Protein AF-A0A0F3H0J4-F1 (afdb_monomer)

Organism: NCBI:txid29290

Solvent-accessible surface area (backbone atoms only — not comparable to full-atom values): 7489 Å² total; per-residue (Å²): 135,82,81,75,78,72,78,69,92,65,64,87,46,41,29,37,36,41,24,32,36,67,67,55,42,53,48,52,55,51,50,34,50,73,72,71,54,76,75,62,43,77,43,72,28,39,52,79,85,35,35,74,53,38,50,56,49,54,64,65,38,86,46,41,79,63,32,47,35,39,39,37,39,39,54,8,56,84,31,26,68,60,43,50,52,52,52,42,54,48,29,56,75,67,72,44,65,60,43,96,47,78,78,29,66,38,84,65,89,82,76,56,43,32,22,29,40,40,41,28,62,49,99,41,58,42,36,33,63,54,80,71,78,112

Radius of gyration: 14.56 Å; Cα contacts (8 Å, |Δi|>4): 224; chains: 1; bounding box: 40×29×42 Å

InterPro domains:
  IPR024508 Protein of unknown function DUF3226 [PF11536] (16-133)

Sequence (134 aa):
MGNALKESDKIVS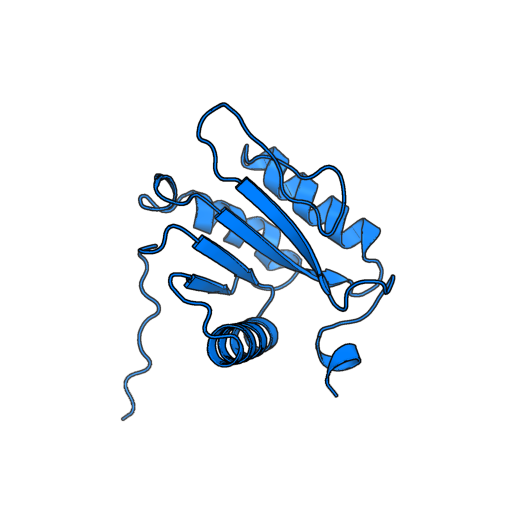KIVLAVEGKDEKNFFEALLKYMGIGGYEIHDVGGKDQFITKLPALKKKTDFKDVRILAIIRDAEESAENTFKSVVNILQNIKLPTPAKVNQFTSPEDGTPVVGVYIMPGNADSGMLEDLCL

Secondary structure (DSSP, 8-state):
-----PPPSS---SEEEEESSHHHHHHHHHHHHHTT--SEEEEE--SHHHHHHHHHHHHHSGGGGG--EEEEEEE-BT-HHHHHHHHHHHHHHTT----SSTT-B---SSSPPEEEEEEETSS-SSB-HHHHH-

Foldseek 3Di:
DDPDPDDPLDDPALAEEEEADDVVVVVCVVVCVVVVHDRYYYDHQHADVSVLPSVLVCCPHPRVLSHAAYEYEHELAQFVVVVLVSNQVSCVVSVADHDPDAPDWDDDPPSGHTYHYHYPPHPDGHDDPVVVPD

Nearest PDB structures (foldseek):
  3r5j-assembly1_A  TM=4.224E-01  e=4.911E-02  Homo sapiens
  3r7b-assembly1_A  TM=4.348E-01  e=9.999E-02  Homo sapiens
  3h13-assembly1_A-2  TM=4.568E-01  e=7.418E-01  Homo sapiens
  4n3g-assembly1_A  TM=4.132E-01  e=1.093E+00  Thermochaetoides thermophila DSM 1495
  7k5k-assembly1_C  TM=4.797E-01  e=6.680E+00  Plasmodium vivax

pLDDT: mean 90.14, std 13.44, range [34.31, 98.44]

Mean predicted aligned error: 5.09 Å

Structure (mmCIF, N/CA/C/O backbone):
data_AF-A0A0F3H0J4-F1
#
_entry.id   AF-A0A0F3H0J4-F1
#
loop_
_atom_site.group_PDB
_atom_site.id
_atom_site.type_symbol
_atom_site.label_atom_id
_atom_site.label_alt_id
_atom_site.label_comp_id
_atom_site.label_asym_id
_atom_site.label_entity_id
_atom_site.label_seq_id
_atom_site.pdbx_PDB_ins_code
_atom_site.Cartn_x
_atom_site.Cartn_y
_atom_site.Cartn_z
_atom_site.occupancy
_atom_site.B_iso_or_equiv
_atom_site.auth_seq_id
_atom_site.auth_comp_id
_atom_site.auth_asym_id
_atom_site.auth_atom_id
_atom_site.pdbx_PDB_model_num
ATOM 1 N N . MET A 1 1 ? -26.277 14.522 -18.824 1.00 34.31 1 MET A N 1
ATOM 2 C CA . MET A 1 1 ? -25.416 14.982 -17.712 1.00 34.31 1 MET A CA 1
ATOM 3 C C . MET A 1 1 ? -25.181 13.794 -16.796 1.00 34.31 1 MET A C 1
ATOM 5 O O . MET A 1 1 ? -26.068 13.445 -16.033 1.00 34.31 1 MET A O 1
ATOM 9 N N . GLY A 1 2 ? -24.062 13.090 -16.973 1.00 35.34 2 GLY A N 1
ATOM 10 C CA . GLY A 1 2 ? -23.699 11.970 -16.106 1.00 35.34 2 GLY A CA 1
ATOM 11 C C . GLY A 1 2 ? -23.071 12.515 -14.831 1.00 35.34 2 GLY A C 1
ATOM 12 O O . GLY A 1 2 ? -22.051 13.195 -14.906 1.00 35.34 2 GLY A O 1
ATOM 13 N N . ASN A 1 3 ? -23.695 12.262 -13.683 1.00 36.25 3 ASN A N 1
ATOM 14 C CA . ASN A 1 3 ? -23.081 12.529 -12.389 1.00 36.25 3 ASN A CA 1
ATOM 15 C C . ASN A 1 3 ? -21.852 11.626 -12.260 1.00 36.25 3 ASN A C 1
ATOM 17 O O . ASN A 1 3 ? -21.988 10.422 -12.054 1.00 36.25 3 ASN A O 1
ATOM 21 N N . ALA A 1 4 ? -20.660 12.209 -12.381 1.00 38.69 4 ALA A N 1
ATOM 22 C CA . ALA A 1 4 ? -19.461 11.589 -11.849 1.00 38.69 4 ALA A CA 1
ATOM 23 C C . ALA A 1 4 ? -19.698 11.395 -10.347 1.00 38.69 4 ALA A C 1
ATOM 25 O O . ALA A 1 4 ? -19.936 12.364 -9.621 1.00 38.69 4 ALA A O 1
ATOM 26 N N . LEU A 1 5 ? -19.716 10.140 -9.898 1.00 37.12 5 LEU A N 1
ATOM 27 C CA . LEU A 1 5 ? -19.725 9.809 -8.481 1.00 37.12 5 LEU A CA 1
ATOM 28 C C . LEU A 1 5 ? -18.509 10.502 -7.864 1.00 37.12 5 LEU A C 1
ATOM 30 O O . LEU A 1 5 ? -17.370 10.168 -8.183 1.00 37.12 5 LEU A O 1
ATOM 34 N N . LYS A 1 6 ? -18.758 11.518 -7.034 1.00 41.47 6 LYS A N 1
ATOM 35 C CA . LYS A 1 6 ? -17.732 12.096 -6.170 1.00 41.47 6 LYS A CA 1
ATOM 36 C C . LYS A 1 6 ? -17.162 10.938 -5.360 1.00 41.47 6 LYS A C 1
ATOM 38 O O . LYS A 1 6 ? -17.924 10.253 -4.677 1.00 41.47 6 LYS A O 1
ATOM 43 N N . GLU A 1 7 ? -15.862 10.703 -5.480 1.00 52.53 7 GLU A N 1
ATOM 44 C CA . GLU A 1 7 ? -15.164 9.736 -4.641 1.00 52.53 7 GLU A CA 1
ATOM 45 C C . GLU A 1 7 ? -15.505 10.057 -3.181 1.00 52.53 7 GLU A C 1
ATOM 47 O O . GLU A 1 7 ? -15.416 11.206 -2.742 1.00 52.53 7 GLU A O 1
ATOM 52 N N . SER A 1 8 ? -16.027 9.065 -2.465 1.00 53.19 8 SER A N 1
ATOM 53 C CA . SER A 1 8 ? -16.383 9.207 -1.058 1.00 53.19 8 SER A CA 1
ATOM 54 C C . SER A 1 8 ? -15.131 9.602 -0.279 1.00 53.19 8 SER A C 1
ATOM 56 O O . SER A 1 8 ? -14.149 8.866 -0.263 1.00 53.19 8 SER A O 1
ATOM 58 N N . ASP A 1 9 ? -15.171 10.734 0.426 1.00 70.31 9 ASP A N 1
ATOM 59 C CA . ASP A 1 9 ? -14.071 11.149 1.306 1.00 70.31 9 ASP A CA 1
ATOM 60 C C . ASP A 1 9 ? -13.842 10.185 2.484 1.00 70.31 9 ASP A C 1
ATOM 62 O O . ASP A 1 9 ? -12.829 10.288 3.181 1.00 70.31 9 ASP A O 1
ATOM 66 N N . LYS A 1 10 ? -14.754 9.230 2.687 1.00 86.06 10 LYS A N 1
ATOM 67 C CA . LYS A 1 10 ? -14.750 8.253 3.768 1.00 86.06 10 LYS A CA 1
ATOM 68 C C . LYS A 1 10 ? -14.164 6.912 3.320 1.00 86.06 10 LYS A C 1
ATOM 70 O O . LYS A 1 10 ? -14.538 6.419 2.259 1.00 86.06 10 LYS A O 1
ATOM 75 N N . ILE A 1 11 ? -13.334 6.311 4.175 1.00 91.69 11 ILE A N 1
ATOM 76 C CA . ILE A 1 11 ? -12.953 4.892 4.090 1.00 91.69 11 ILE A CA 1
ATOM 77 C C . ILE A 1 11 ? -14.027 4.088 4.832 1.00 91.69 11 ILE A C 1
ATOM 79 O O . ILE A 1 11 ? -14.317 4.372 5.995 1.00 91.69 11 ILE A O 1
ATOM 83 N N . VAL A 1 12 ? -14.652 3.118 4.173 1.00 93.31 12 VAL A N 1
ATOM 84 C CA . VAL A 1 12 ? -15.709 2.262 4.744 1.00 93.31 12 VAL A CA 1
ATOM 85 C C . VAL A 1 12 ? -15.306 0.787 4.847 1.00 93.31 12 VAL A C 1
ATOM 87 O O . VAL A 1 12 ? -15.931 0.034 5.595 1.00 93.31 12 VAL A O 1
ATOM 90 N N . SER A 1 13 ? -14.247 0.376 4.154 1.00 95.88 13 SER A N 1
ATOM 91 C CA . SER A 1 13 ? -13.700 -0.975 4.162 1.00 95.88 13 SER A CA 1
ATOM 92 C C . SER A 1 13 ? -12.526 -1.141 5.127 1.00 95.88 13 SER A C 1
ATOM 94 O O . SER A 1 13 ? -11.728 -0.235 5.360 1.00 95.88 13 SER A O 1
ATOM 96 N N . LYS A 1 14 ? -12.378 -2.364 5.649 1.00 96.88 14 LYS A N 1
ATOM 97 C CA . LYS A 1 14 ? -11.207 -2.782 6.435 1.00 96.88 14 LYS A CA 1
ATOM 98 C C . LYS A 1 14 ? -10.004 -3.144 5.558 1.00 96.88 14 LYS A C 1
ATOM 100 O O . LYS A 1 14 ? -8.896 -3.245 6.084 1.00 96.88 14 LYS A O 1
ATOM 105 N N . ILE A 1 15 ? -10.219 -3.380 4.263 1.00 97.69 15 ILE A N 1
ATOM 106 C CA . ILE A 1 15 ? -9.185 -3.736 3.287 1.00 97.69 15 ILE A CA 1
ATOM 107 C C . ILE A 1 15 ? -9.076 -2.589 2.289 1.00 97.69 15 ILE A C 1
ATOM 109 O O . ILE A 1 15 ? -10.047 -2.271 1.601 1.00 97.69 15 ILE A O 1
ATOM 113 N N . VAL A 1 16 ? -7.897 -1.979 2.217 1.00 97.88 16 VAL A N 1
ATOM 114 C CA . VAL A 1 16 ? -7.614 -0.842 1.339 1.00 97.88 16 VAL A CA 1
ATOM 115 C C . VAL A 1 16 ? -6.437 -1.177 0.434 1.00 97.88 16 VAL A C 1
ATOM 117 O O . VAL A 1 16 ? -5.392 -1.627 0.905 1.00 97.88 16 VAL A O 1
ATOM 120 N N . LEU A 1 17 ? -6.609 -0.929 -0.860 1.00 98.06 17 LEU A N 1
ATOM 121 C CA . LEU A 1 17 ? -5.551 -0.914 -1.860 1.00 98.06 17 LEU A CA 1
ATOM 122 C C . LEU A 1 17 ? -5.237 0.550 -2.192 1.00 98.06 17 LEU A C 1
ATOM 124 O O . LEU A 1 17 ? -6.124 1.305 -2.581 1.00 98.06 17 LEU A O 1
ATOM 128 N N . ALA A 1 18 ? -3.984 0.951 -2.023 1.00 97.25 18 ALA A N 1
ATOM 129 C CA . ALA A 1 18 ? -3.445 2.236 -2.448 1.00 97.25 18 ALA A CA 1
ATOM 130 C C . ALA A 1 18 ? -2.639 2.011 -3.731 1.00 97.25 18 ALA A C 1
ATOM 132 O O . ALA A 1 18 ? -1.593 1.362 -3.678 1.00 97.25 18 ALA A O 1
ATOM 133 N N . VAL A 1 19 ? -3.140 2.507 -4.860 1.00 96.50 19 VAL A N 1
ATOM 134 C CA . VAL A 1 19 ? -2.571 2.262 -6.196 1.00 96.50 19 VAL A CA 1
ATOM 135 C C . VAL A 1 19 ? -2.014 3.545 -6.815 1.00 96.50 19 VAL A C 1
ATOM 137 O O . VAL A 1 19 ? -2.404 4.643 -6.415 1.00 96.50 19 VAL A O 1
ATOM 140 N N . GLU A 1 20 ? -1.097 3.405 -7.770 1.00 92.75 20 GLU A N 1
ATOM 141 C CA . GLU A 1 20 ? -0.411 4.516 -8.443 1.00 92.75 20 GLU A CA 1
ATOM 142 C C . GLU A 1 20 ? -1.346 5.396 -9.283 1.00 92.75 20 GLU A C 1
ATOM 144 O O . GLU A 1 20 ? -1.226 6.620 -9.251 1.00 92.75 20 GLU A O 1
ATOM 149 N N . GLY A 1 21 ? -2.318 4.813 -9.974 1.00 92.44 21 GLY A N 1
ATOM 150 C CA . GLY A 1 21 ? -3.201 5.561 -10.850 1.00 92.44 21 GLY A CA 1
ATOM 151 C C . GLY A 1 21 ? -4.474 4.814 -11.226 1.00 92.44 21 GLY A C 1
ATOM 152 O O . GLY A 1 21 ? -4.903 3.836 -10.604 1.00 92.44 21 GLY A O 1
ATOM 153 N N . LYS A 1 22 ? -5.147 5.351 -12.246 1.00 92.19 22 LYS A N 1
ATOM 154 C CA . LYS A 1 22 ? -6.444 4.841 -12.703 1.00 92.19 22 LYS A CA 1
ATOM 155 C C . LYS A 1 22 ? -6.327 3.509 -13.426 1.00 92.19 22 LYS A C 1
ATOM 157 O O . LYS A 1 22 ? -7.272 2.728 -13.347 1.00 92.19 22 LYS A O 1
ATOM 162 N N . ASP A 1 23 ? -5.220 3.259 -14.110 1.00 92.56 23 ASP A N 1
ATOM 163 C CA . ASP A 1 23 ? -5.028 2.026 -14.867 1.00 92.56 23 ASP A CA 1
ATOM 164 C C . ASP A 1 23 ? -4.864 0.837 -13.911 1.00 92.56 23 ASP A C 1
ATOM 166 O O . ASP A 1 23 ? -5.631 -0.126 -14.004 1.00 92.56 23 ASP A O 1
ATOM 170 N N . GLU A 1 24 ? -4.045 0.974 -12.864 1.00 93.44 24 GLU A N 1
ATOM 171 C CA . GLU A 1 24 ? -3.948 -0.009 -11.774 1.00 93.44 24 GLU A CA 1
ATOM 172 C C . GLU A 1 24 ? -5.286 -0.158 -11.052 1.00 93.44 24 GLU A C 1
ATOM 174 O O . GLU A 1 24 ? -5.721 -1.278 -10.780 1.00 93.44 24 GLU A O 1
ATOM 179 N N . LYS A 1 25 ? -5.980 0.953 -10.762 1.00 95.19 25 LYS A N 1
ATOM 180 C CA . LYS A 1 25 ? -7.305 0.894 -10.130 1.00 95.19 25 LYS A CA 1
ATOM 181 C C . LYS A 1 25 ? -8.266 0.035 -10.951 1.00 95.19 25 LYS A C 1
AT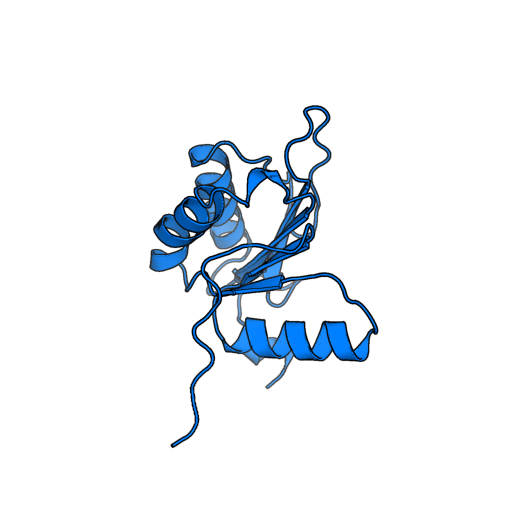OM 183 O O . LYS A 1 25 ? -8.844 -0.907 -10.412 1.00 95.19 25 LYS A O 1
ATOM 188 N N . ASN A 1 26 ? -8.399 0.325 -12.243 1.00 94.81 26 ASN A N 1
ATOM 189 C CA . ASN A 1 26 ? -9.286 -0.406 -13.146 1.00 94.81 26 ASN A CA 1
ATOM 190 C C . ASN A 1 26 ? -8.881 -1.882 -13.258 1.00 94.81 26 ASN A C 1
ATOM 192 O O . ASN A 1 26 ? -9.744 -2.764 -13.224 1.00 94.81 26 ASN A O 1
ATOM 196 N N . PHE A 1 27 ? -7.578 -2.157 -13.358 1.00 94.88 27 PHE A N 1
ATOM 197 C CA . PHE A 1 27 ? -7.049 -3.513 -13.439 1.00 94.88 27 PHE A CA 1
ATOM 198 C C . PHE A 1 27 ? -7.367 -4.326 -12.179 1.00 94.88 27 PHE A C 1
ATOM 200 O O . PHE A 1 27 ? -7.971 -5.396 -12.279 1.00 94.88 27 PHE A O 1
ATOM 207 N N . PHE A 1 28 ? -7.033 -3.819 -10.988 1.00 95.38 28 PHE A N 1
ATOM 208 C CA . PHE A 1 28 ? -7.284 -4.538 -9.737 1.00 95.38 28 PHE A CA 1
ATOM 209 C C . PHE A 1 28 ? -8.776 -4.637 -9.412 1.00 95.38 28 PHE A C 1
ATOM 211 O O . PHE A 1 28 ? -9.211 -5.674 -8.910 1.00 95.38 28 PHE A O 1
ATOM 218 N N . GLU A 1 29 ? -9.589 -3.628 -9.744 1.00 96.00 29 GLU A N 1
ATOM 219 C CA . GLU A 1 29 ? -11.047 -3.736 -9.635 1.00 96.00 29 GLU A CA 1
ATOM 220 C C . GLU A 1 29 ? -11.592 -4.878 -10.505 1.00 96.00 29 GLU A C 1
ATOM 222 O O . GLU A 1 29 ? -12.391 -5.688 -10.024 1.00 96.00 29 GLU A O 1
ATOM 227 N N . ALA A 1 30 ? -11.148 -4.978 -11.762 1.00 96.38 30 ALA A N 1
ATOM 228 C CA . ALA A 1 30 ? -11.572 -6.036 -12.674 1.00 96.38 30 ALA A CA 1
ATOM 229 C C . ALA A 1 30 ? -11.068 -7.420 -12.234 1.00 96.38 30 ALA A C 1
ATOM 231 O O . ALA A 1 30 ? -11.852 -8.374 -12.207 1.00 96.38 30 ALA A O 1
ATOM 232 N N . LEU A 1 31 ? -9.793 -7.526 -11.847 1.00 95.50 31 LEU A N 1
ATOM 233 C CA . LEU A 1 31 ? -9.167 -8.773 -11.411 1.00 95.50 31 LEU A CA 1
ATOM 234 C C . LEU A 1 31 ? -9.829 -9.324 -10.145 1.00 95.50 31 LEU A C 1
ATOM 236 O O . LEU A 1 31 ? -10.248 -10.481 -10.125 1.00 95.50 31 LEU A O 1
ATOM 240 N N . LEU A 1 32 ? -9.976 -8.505 -9.100 1.00 96.69 32 LEU A N 1
ATOM 241 C CA . LEU A 1 32 ? -10.576 -8.942 -7.835 1.00 96.69 32 LEU A CA 1
ATOM 242 C C . LEU A 1 32 ? -12.038 -9.350 -8.024 1.00 96.69 32 LEU A C 1
ATOM 244 O O . LEU A 1 32 ? -12.462 -10.382 -7.498 1.00 96.69 32 LEU A O 1
ATOM 248 N N . LYS A 1 33 ? -12.783 -8.604 -8.849 1.00 96.56 33 LYS A N 1
ATOM 249 C CA . LYS A 1 33 ? -14.149 -8.966 -9.235 1.00 96.56 33 LYS A CA 1
ATOM 250 C C . LYS A 1 33 ? -14.199 -10.308 -9.965 1.00 96.56 33 LYS A C 1
ATOM 252 O O . LYS A 1 33 ? -15.052 -11.131 -9.639 1.00 96.56 33 LYS A O 1
ATOM 257 N N . TYR A 1 34 ? -13.307 -10.540 -10.929 1.00 97.75 34 TYR A N 1
ATOM 258 C CA . TYR A 1 34 ? -13.213 -11.816 -11.646 1.00 97.75 34 TYR A CA 1
ATOM 259 C C . TYR A 1 34 ? -12.889 -12.980 -10.698 1.00 97.75 34 TYR A C 1
ATOM 261 O O . TYR A 1 34 ? -13.482 -14.050 -10.807 1.00 97.75 34 TYR A O 1
ATOM 269 N N . MET A 1 35 ? -12.012 -12.749 -9.719 1.00 97.62 35 MET A N 1
ATOM 270 C CA . MET A 1 35 ? -11.654 -13.728 -8.688 1.00 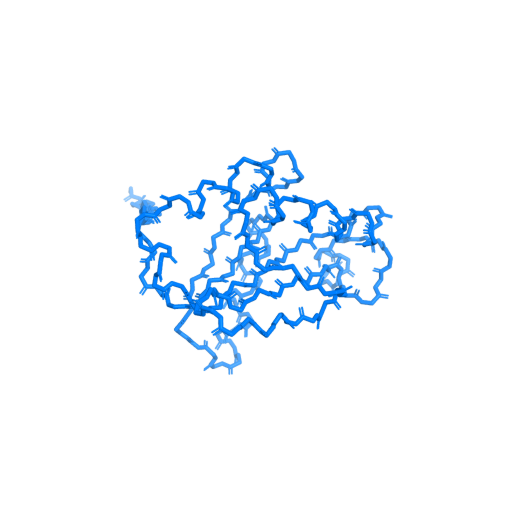97.62 35 MET A CA 1
ATOM 271 C C . MET A 1 35 ? -12.742 -13.934 -7.619 1.00 97.62 35 MET A C 1
ATOM 273 O O . MET A 1 35 ? -12.576 -14.780 -6.742 1.00 97.62 35 MET A O 1
ATOM 277 N N . GLY A 1 36 ? -13.841 -13.172 -7.652 1.00 97.12 36 GLY A N 1
ATOM 278 C CA . GLY A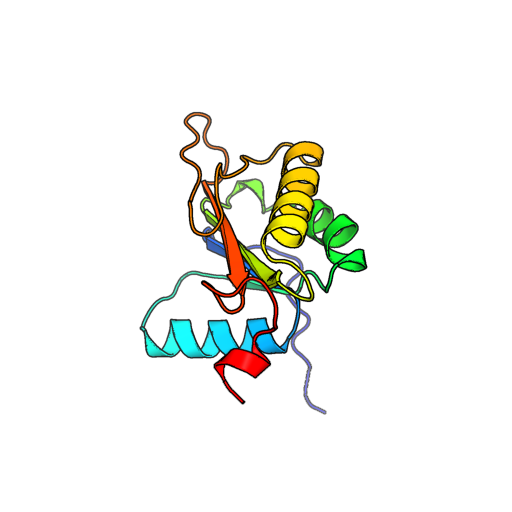 1 36 ? -14.895 -13.231 -6.636 1.00 97.12 36 GLY A CA 1
ATOM 279 C C . GLY A 1 36 ? -14.460 -12.712 -5.261 1.00 97.12 36 GLY A C 1
ATOM 280 O O . GLY A 1 36 ? -15.088 -13.035 -4.253 1.00 97.12 36 GLY A O 1
ATOM 281 N N . ILE A 1 37 ? -13.388 -11.920 -5.202 1.00 96.06 37 ILE A N 1
ATOM 282 C CA . ILE A 1 37 ? -12.910 -11.273 -3.979 1.00 96.06 37 ILE A CA 1
ATOM 283 C C . ILE A 1 37 ? -13.690 -9.967 -3.812 1.00 96.06 37 ILE A C 1
ATOM 285 O O . ILE A 1 37 ? -13.891 -9.231 -4.772 1.00 96.06 37 ILE A O 1
ATOM 289 N N . GLY A 1 38 ? -14.152 -9.678 -2.596 1.00 95.19 38 GLY A N 1
ATOM 290 C CA . GLY A 1 38 ? -14.914 -8.470 -2.274 1.00 95.19 38 GLY A CA 1
ATOM 291 C C . GLY A 1 38 ? -14.514 -7.881 -0.924 1.00 95.19 38 GLY A C 1
ATOM 292 O O . GLY A 1 38 ? -13.603 -8.377 -0.265 1.00 95.19 38 GLY A O 1
ATOM 293 N N . GLY A 1 39 ? -15.205 -6.819 -0.501 1.00 95.44 39 GLY A N 1
ATOM 294 C CA . GLY A 1 39 ? -14.942 -6.175 0.791 1.00 95.44 39 GLY A CA 1
ATOM 295 C C . GLY A 1 39 ? -13.636 -5.381 0.827 1.00 95.44 39 GLY A C 1
ATOM 296 O O . GLY A 1 39 ? -12.978 -5.342 1.862 1.00 95.44 39 GLY A O 1
ATOM 297 N N . TYR A 1 40 ? -13.260 -4.760 -0.292 1.00 96.12 40 TYR A N 1
ATOM 298 C CA . TYR A 1 40 ? -12.092 -3.892 -0.426 1.00 96.12 40 TYR A CA 1
ATOM 299 C C . TYR A 1 40 ? -12.490 -2.509 -0.957 1.00 96.12 40 TYR A C 1
ATOM 301 O O . TYR A 1 40 ? -13.572 -2.329 -1.513 1.00 96.12 40 TYR A O 1
ATOM 309 N N . GLU A 1 41 ? -11.587 -1.549 -0.802 1.00 95.94 41 GLU A N 1
ATOM 310 C CA . GLU A 1 41 ? -11.608 -0.264 -1.500 1.00 95.94 41 GLU A CA 1
ATOM 311 C C . GLU A 1 41 ? -10.281 -0.034 -2.205 1.00 95.94 41 GLU A C 1
ATOM 313 O O . GLU A 1 41 ? -9.236 -0.408 -1.674 1.00 95.94 41 GLU A O 1
ATOM 318 N N . ILE A 1 42 ? -10.322 0.621 -3.364 1.00 96.50 42 ILE A N 1
ATOM 319 C CA . ILE A 1 42 ? -9.123 1.020 -4.099 1.00 96.50 42 ILE A CA 1
ATOM 320 C C . ILE A 1 42 ? -9.071 2.546 -4.180 1.00 96.50 42 ILE A C 1
ATOM 322 O O . ILE A 1 42 ? -10.016 3.183 -4.647 1.00 96.50 42 ILE A O 1
ATOM 326 N N . HIS A 1 43 ? -7.965 3.118 -3.710 1.00 95.12 43 HIS A N 1
ATOM 327 C CA . HIS A 1 43 ? -7.700 4.554 -3.677 1.00 95.12 43 HIS A CA 1
ATOM 328 C C . HIS A 1 43 ? -6.523 4.872 -4.600 1.00 95.12 43 HIS A C 1
ATOM 330 O O . HIS A 1 43 ? -5.448 4.296 -4.445 1.00 95.12 43 HIS A O 1
ATOM 336 N N . ASP A 1 44 ? -6.729 5.804 -5.531 1.00 94.12 44 ASP A N 1
ATOM 337 C CA . ASP A 1 44 ? -5.674 6.370 -6.380 1.00 94.12 44 ASP A CA 1
ATOM 338 C C . ASP A 1 44 ? -4.827 7.353 -5.551 1.00 94.12 44 ASP A C 1
ATOM 340 O O . ASP A 1 44 ? -5.309 8.378 -5.049 1.00 94.12 44 ASP A O 1
ATOM 344 N N . VAL A 1 45 ? -3.549 7.018 -5.390 1.00 92.94 45 VAL A N 1
ATOM 345 C CA 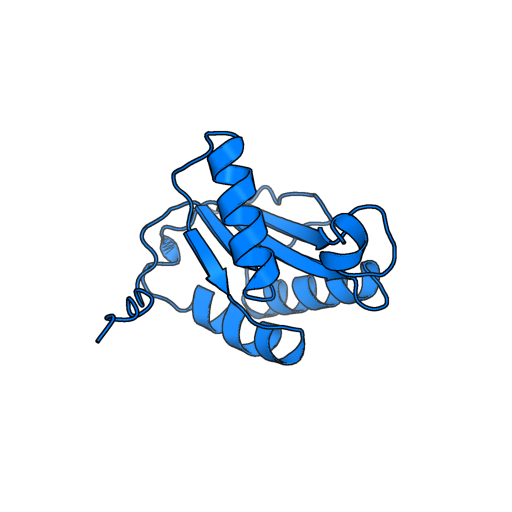. VAL A 1 45 ? -2.571 7.768 -4.595 1.00 92.94 45 VAL A CA 1
ATOM 346 C C . VAL A 1 45 ? -1.588 8.541 -5.492 1.00 92.94 45 VAL A C 1
ATOM 348 O O . VAL A 1 45 ? -0.772 9.314 -4.984 1.00 92.94 45 VAL A O 1
ATOM 351 N N . GLY A 1 46 ? -1.747 8.469 -6.816 1.00 88.06 46 GLY A N 1
ATOM 352 C CA . GLY A 1 46 ? -0.886 9.114 -7.804 1.00 88.06 46 GLY A CA 1
ATOM 353 C C . GLY A 1 46 ? 0.529 8.526 -7.847 1.00 88.06 46 GLY A C 1
ATOM 354 O O . GLY A 1 46 ? 0.956 7.842 -6.922 1.00 88.06 46 GLY A O 1
ATOM 355 N N . GLY A 1 47 ? 1.289 8.857 -8.894 1.00 83.81 47 GLY A N 1
ATOM 356 C CA . GLY A 1 47 ? 2.686 8.421 -9.027 1.00 83.81 47 GLY A CA 1
ATOM 357 C C . GLY A 1 47 ? 3.648 9.009 -7.990 1.00 83.81 47 GLY A C 1
ATOM 358 O O . GLY A 1 47 ? 3.237 9.682 -7.040 1.00 83.81 47 GLY A O 1
ATOM 359 N N . LYS A 1 48 ? 4.954 8.779 -8.181 1.00 80.12 48 LYS A N 1
ATOM 360 C CA . LYS A 1 48 ? 6.051 9.094 -7.232 1.00 80.12 48 LYS A CA 1
ATOM 361 C C . LYS A 1 48 ? 5.850 10.343 -6.366 1.00 80.12 48 LYS A C 1
ATOM 363 O O . LYS A 1 48 ? 5.853 10.265 -5.135 1.00 80.12 48 LYS A O 1
ATOM 368 N N . ASP A 1 49 ? 5.673 11.490 -7.018 1.00 86.75 49 ASP A N 1
ATOM 369 C CA . ASP A 1 49 ? 5.611 12.807 -6.374 1.00 86.75 49 ASP A CA 1
ATOM 370 C C . ASP A 1 49 ? 4.303 13.028 -5.606 1.00 86.75 49 ASP A C 1
ATOM 372 O O . ASP A 1 49 ? 4.222 13.849 -4.692 1.00 86.75 49 ASP A O 1
ATOM 376 N N . GLN A 1 50 ? 3.261 12.281 -5.957 1.00 89.75 50 GLN A N 1
ATOM 377 C CA . GLN A 1 50 ? 1.978 12.314 -5.276 1.00 89.75 50 GLN A CA 1
ATOM 378 C C . GLN A 1 50 ? 1.944 11.318 -4.114 1.00 89.75 50 GLN A C 1
ATOM 380 O O . GLN A 1 50 ? 1.395 11.658 -3.066 1.00 89.75 50 GLN A O 1
ATOM 385 N N . PHE A 1 51 ? 2.616 10.165 -4.222 1.00 89.94 51 PHE A N 1
ATOM 386 C CA . PHE A 1 51 ? 2.672 9.149 -3.163 1.00 89.94 51 PHE A CA 1
ATOM 387 C C . PHE A 1 51 ? 3.145 9.717 -1.821 1.00 89.94 51 PHE A C 1
ATOM 389 O O . PHE A 1 51 ? 2.550 9.446 -0.773 1.00 89.94 51 PHE A O 1
ATOM 396 N N . ILE A 1 52 ? 4.170 10.576 -1.856 1.00 90.50 52 ILE A N 1
ATOM 397 C CA . ILE A 1 52 ? 4.737 11.219 -0.662 1.00 90.50 52 ILE A CA 1
ATOM 398 C C . ILE A 1 52 ? 3.749 12.150 0.058 1.00 90.50 52 ILE A C 1
ATOM 400 O O . ILE A 1 52 ? 3.930 12.429 1.241 1.00 90.50 52 ILE A O 1
ATOM 404 N N . THR A 1 53 ? 2.691 12.617 -0.612 1.00 92.75 53 THR A N 1
ATOM 405 C CA . THR A 1 53 ? 1.684 13.519 -0.023 1.00 92.75 53 THR A CA 1
ATOM 406 C C . THR A 1 53 ? 0.338 12.832 0.204 1.00 92.75 53 THR A C 1
ATOM 408 O O . THR A 1 53 ? -0.250 12.968 1.284 1.00 92.75 53 THR A O 1
ATOM 411 N N . LYS A 1 54 ? -0.135 12.045 -0.766 1.00 94.75 54 LYS A N 1
ATOM 412 C CA . LYS A 1 54 ? -1.443 11.389 -0.748 1.00 94.75 54 LYS A CA 1
ATOM 413 C C . LYS A 1 54 ? -1.492 10.169 0.169 1.00 94.75 54 LYS A C 1
ATOM 415 O O . LYS A 1 54 ? -2.493 10.015 0.866 1.00 94.75 54 LYS A O 1
ATOM 420 N N . LEU A 1 55 ? -0.432 9.357 0.277 1.00 94.38 55 LEU A N 1
ATOM 421 C CA . LEU A 1 55 ? -0.432 8.224 1.217 1.00 9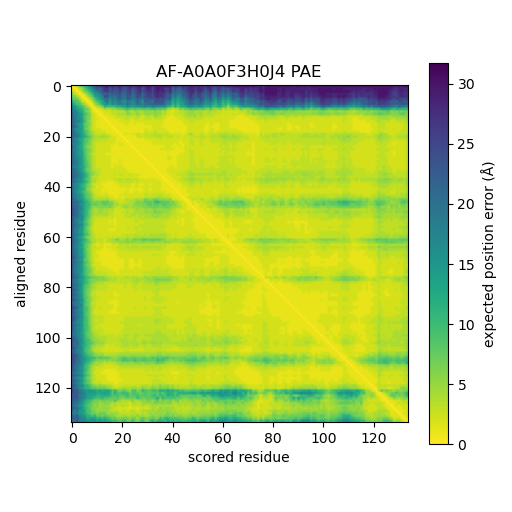4.38 55 LEU A CA 1
ATOM 422 C C . LEU A 1 55 ? -0.515 8.701 2.684 1.00 94.38 55 LEU A C 1
ATOM 424 O O . LEU A 1 55 ? -1.365 8.204 3.432 1.00 94.38 55 LEU A O 1
ATOM 428 N N . PRO A 1 56 ? 0.259 9.720 3.120 1.00 95.25 56 PRO A N 1
ATOM 429 C CA . PRO A 1 56 ? 0.040 10.336 4.427 1.00 95.25 56 PRO A CA 1
ATOM 430 C C . PRO A 1 56 ? -1.357 10.938 4.606 1.00 95.25 56 PRO A C 1
ATOM 432 O O . PRO A 1 56 ? -1.899 10.883 5.711 1.00 95.25 56 PRO A O 1
ATOM 435 N N . ALA A 1 57 ? -1.941 11.530 3.559 1.00 93.81 57 ALA A N 1
ATOM 436 C CA . ALA A 1 57 ? -3.293 12.082 3.618 1.00 93.81 57 ALA A CA 1
ATOM 437 C C . ALA A 1 57 ? -4.353 10.984 3.812 1.00 93.81 57 ALA A C 1
ATOM 439 O O . ALA A 1 57 ? -5.241 11.148 4.649 1.00 93.81 57 ALA A O 1
ATOM 440 N N . LEU A 1 58 ? -4.212 9.842 3.129 1.00 93.81 58 LEU A N 1
ATOM 441 C CA . LEU A 1 58 ? -5.064 8.665 3.309 1.00 93.81 58 LEU A CA 1
ATOM 442 C C . LEU A 1 58 ? -5.038 8.188 4.769 1.00 93.81 58 LEU A C 1
ATOM 444 O O . LEU A 1 58 ? -6.090 8.024 5.384 1.00 93.81 58 LEU A O 1
ATOM 448 N N . LYS A 1 59 ? -3.841 8.082 5.364 1.00 94.62 59 LYS A N 1
ATOM 449 C CA . LYS A 1 59 ? -3.652 7.699 6.776 1.00 94.62 59 LYS A CA 1
ATOM 450 C C . LYS A 1 59 ? -4.247 8.698 7.777 1.00 94.62 59 LYS A C 1
ATOM 452 O O . LYS A 1 59 ? -4.548 8.327 8.910 1.00 94.62 59 LYS A O 1
ATOM 457 N N . LYS A 1 60 ? -4.393 9.971 7.394 1.00 93.81 60 LYS A N 1
ATOM 458 C CA . LYS A 1 60 ? -4.986 11.025 8.235 1.00 93.81 60 LYS A CA 1
ATOM 459 C C . LYS A 1 60 ? -6.516 11.018 8.235 1.00 93.81 60 LYS A C 1
ATOM 461 O O . LYS A 1 60 ? -7.098 11.712 9.067 1.00 93.81 60 LYS A O 1
ATOM 466 N N . LYS A 1 61 ? -7.172 10.268 7.341 1.00 92.75 61 LYS A N 1
ATOM 467 C CA . LYS A 1 61 ? -8.635 10.142 7.348 1.00 92.75 61 LYS A CA 1
ATOM 468 C C . LYS A 1 61 ? -9.092 9.532 8.673 1.00 92.75 61 LYS A C 1
ATOM 470 O O . LYS A 1 61 ? -8.503 8.566 9.153 1.00 92.75 61 LYS A O 1
ATOM 475 N N . THR A 1 62 ? -10.151 10.085 9.261 1.00 87.44 62 THR A N 1
ATOM 476 C CA . THR A 1 62 ? -10.681 9.656 10.570 1.00 87.44 62 THR A CA 1
ATOM 477 C C . THR A 1 62 ? -11.030 8.174 10.616 1.00 87.44 62 THR A C 1
ATOM 479 O O . THR A 1 62 ? -10.866 7.532 11.652 1.00 87.44 62 THR A O 1
ATOM 482 N N . ASP A 1 63 ? -11.478 7.634 9.487 1.00 92.88 63 ASP A N 1
ATOM 483 C CA . ASP A 1 63 ? -11.917 6.247 9.350 1.00 92.88 63 ASP A CA 1
ATOM 484 C C . ASP A 1 63 ? -10.757 5.283 9.039 1.00 92.88 63 ASP A C 1
ATOM 486 O O . ASP A 1 63 ? -10.929 4.069 9.093 1.00 92.88 63 ASP A O 1
ATOM 490 N N . PHE A 1 64 ? -9.536 5.787 8.801 1.00 94.75 64 PHE A N 1
ATOM 491 C CA . PHE A 1 64 ? -8.364 4.936 8.558 1.00 94.75 64 PHE A CA 1
ATOM 492 C C . PHE A 1 64 ? -8.039 4.028 9.756 1.00 94.75 64 PHE A C 1
ATOM 494 O O . PHE A 1 64 ? -7.494 2.942 9.590 1.00 94.75 64 PHE A O 1
ATOM 501 N N . LYS A 1 65 ? -8.411 4.428 10.978 1.00 93.50 65 LYS A N 1
ATOM 502 C CA . LYS A 1 65 ? -8.243 3.617 12.200 1.00 93.50 65 LYS A CA 1
ATOM 503 C C . LYS A 1 65 ? -8.926 2.238 12.136 1.00 93.50 65 LYS A C 1
ATOM 505 O O . LYS A 1 65 ? -8.553 1.328 12.881 1.00 93.50 65 LYS A O 1
ATOM 510 N N . ASP A 1 66 ? -9.930 2.093 11.273 1.00 94.94 66 ASP A N 1
ATOM 511 C CA . ASP A 1 66 ? -10.685 0.852 11.104 1.00 94.94 66 ASP A CA 1
ATOM 512 C C . ASP A 1 66 ? -10.079 -0.055 10.019 1.00 94.94 66 ASP A C 1
ATOM 514 O O . ASP A 1 66 ? -10.447 -1.230 9.921 1.00 94.94 66 ASP A O 1
ATOM 518 N N . VAL A 1 67 ? -9.094 0.447 9.262 1.00 97.00 67 VAL A N 1
ATOM 519 C CA . VAL A 1 67 ? -8.314 -0.339 8.301 1.00 97.00 67 VAL A CA 1
ATOM 520 C C . VAL A 1 67 ? -7.540 -1.427 9.045 1.00 97.00 67 VAL A C 1
ATOM 522 O O . VAL A 1 67 ? -6.955 -1.216 10.111 1.00 97.00 67 VAL A O 1
ATOM 525 N N . ARG A 1 68 ? -7.568 -2.632 8.479 1.00 97.25 68 ARG A N 1
ATOM 526 C CA . ARG A 1 68 ? -6.868 -3.822 8.977 1.00 97.25 68 ARG A CA 1
ATOM 527 C C . ARG A 1 68 ? -5.826 -4.325 7.995 1.00 97.25 68 ARG A C 1
ATOM 529 O O . ARG A 1 68 ? -4.819 -4.865 8.436 1.00 97.25 68 ARG A O 1
ATOM 536 N N . ILE A 1 69 ? -6.054 -4.125 6.699 1.00 97.88 69 ILE A N 1
ATOM 537 C CA . ILE A 1 69 ? -5.113 -4.478 5.638 1.00 97.88 69 ILE A CA 1
ATOM 538 C C . ILE A 1 69 ? -4.939 -3.265 4.730 1.00 97.88 69 ILE A C 1
ATOM 540 O O . ILE A 1 69 ? -5.920 -2.744 4.198 1.00 97.88 69 ILE A O 1
ATOM 544 N N . LEU A 1 70 ? -3.691 -2.844 4.551 1.00 98.19 70 LEU A N 1
ATOM 545 C CA . LEU A 1 70 ? -3.278 -1.858 3.563 1.00 98.19 70 LEU A CA 1
ATOM 546 C C . LEU A 1 70 ? -2.321 -2.529 2.572 1.00 98.19 70 LEU A C 1
ATOM 548 O O . LEU A 1 70 ? -1.194 -2.874 2.923 1.00 98.19 70 LEU A O 1
ATOM 552 N N . ALA A 1 71 ? -2.761 -2.696 1.332 1.00 97.81 71 ALA A N 1
ATOM 553 C CA . ALA A 1 71 ? -1.899 -3.101 0.230 1.00 97.81 71 ALA A CA 1
ATOM 554 C C . ALA A 1 71 ? -1.507 -1.859 -0.576 1.00 97.81 71 ALA A C 1
ATOM 556 O O . ALA A 1 71 ? -2.368 -1.082 -0.976 1.00 97.81 71 ALA A O 1
ATOM 557 N N . ILE A 1 72 ? -0.213 -1.662 -0.797 1.00 97.50 72 ILE A N 1
ATOM 558 C CA . ILE A 1 72 ? 0.324 -0.594 -1.640 1.00 97.50 72 ILE A CA 1
ATOM 559 C C . ILE A 1 72 ? 0.821 -1.229 -2.929 1.00 97.50 72 ILE A C 1
ATOM 561 O O . ILE A 1 72 ? 1.607 -2.175 -2.870 1.00 97.50 72 ILE A O 1
ATOM 565 N N . ILE A 1 73 ? 0.363 -0.721 -4.067 1.00 95.75 73 ILE A N 1
ATOM 566 C CA . ILE A 1 73 ? 0.721 -1.228 -5.390 1.00 95.75 73 ILE A CA 1
ATOM 567 C C . ILE A 1 73 ? 1.252 -0.072 -6.228 1.00 95.75 73 ILE A C 1
ATOM 569 O O . ILE A 1 73 ? 0.632 0.991 -6.275 1.00 95.75 73 ILE A O 1
ATOM 573 N N . ARG A 1 74 ? 2.423 -0.267 -6.831 1.00 93.50 74 ARG A N 1
ATOM 574 C CA . ARG A 1 74 ? 3.175 0.805 -7.484 1.00 93.50 74 ARG A CA 1
ATOM 575 C C . ARG A 1 74 ? 4.059 0.227 -8.587 1.00 93.50 74 ARG A C 1
ATOM 577 O O . ARG A 1 74 ? 4.546 -0.891 -8.418 1.00 93.50 74 ARG A O 1
ATOM 584 N N . ASP A 1 75 ? 4.276 0.951 -9.672 1.00 93.75 75 ASP A N 1
ATOM 585 C CA . ASP A 1 75 ? 5.121 0.485 -10.771 1.00 93.75 75 ASP A CA 1
ATOM 586 C C . ASP A 1 75 ? 6.602 0.539 -10.403 1.00 93.75 75 ASP A C 1
ATOM 588 O O . ASP A 1 75 ? 7.048 1.394 -9.634 1.00 93.75 75 ASP A O 1
ATOM 592 N N . ALA A 1 76 ? 7.388 -0.396 -10.938 1.00 93.12 76 ALA A N 1
ATOM 593 C CA . ALA A 1 76 ? 8.833 -0.393 -10.758 1.00 93.12 76 ALA A CA 1
ATOM 594 C C . ALA A 1 76 ? 9.474 0.843 -11.402 1.00 93.12 76 ALA A C 1
ATOM 596 O O . ALA A 1 76 ? 10.504 1.303 -10.898 1.00 93.12 76 ALA A O 1
ATOM 597 N N . GLU A 1 77 ? 8.861 1.381 -12.463 1.00 89.19 77 GLU A N 1
ATOM 598 C CA . GLU A 1 77 ? 9.432 2.395 -13.351 1.00 89.19 77 GLU A CA 1
ATOM 599 C C . GLU A 1 77 ? 10.813 1.913 -13.835 1.00 89.19 77 GLU A C 1
ATOM 601 O O . GLU A 1 77 ? 10.906 1.018 -14.672 1.00 89.19 77 GLU A O 1
ATOM 606 N N . GLU A 1 78 ? 11.893 2.438 -13.255 1.00 91.12 78 GLU A N 1
ATOM 607 C CA . GLU A 1 78 ? 13.278 2.085 -13.585 1.00 91.12 78 GLU A CA 1
ATOM 608 C C . GLU A 1 78 ? 13.894 1.034 -12.643 1.00 91.12 78 GLU A C 1
ATOM 610 O O . GLU A 1 78 ? 14.889 0.403 -12.996 1.00 91.12 78 GLU A O 1
ATOM 615 N N . SER A 1 79 ? 13.377 0.888 -11.417 1.00 94.25 79 SER A N 1
ATOM 616 C CA . SER A 1 79 ? 13.963 0.006 -10.399 1.00 94.25 79 SER A CA 1
ATOM 617 C C . SER A 1 79 ? 12.968 -0.354 -9.297 1.00 94.25 79 SER A C 1
ATOM 619 O O . SER A 1 79 ? 12.660 0.460 -8.420 1.00 94.25 79 SER A O 1
ATOM 621 N N . ALA A 1 80 ? 12.565 -1.623 -9.253 1.00 94.12 80 ALA A N 1
ATOM 622 C CA . ALA A 1 80 ? 11.656 -2.153 -8.249 1.00 94.12 80 ALA A CA 1
ATOM 623 C C . ALA A 1 80 ? 12.207 -1.986 -6.825 1.00 94.12 80 ALA A C 1
ATOM 625 O O . ALA A 1 80 ? 11.467 -1.657 -5.896 1.00 94.12 80 ALA A O 1
ATOM 626 N N . GLU A 1 81 ? 13.523 -2.140 -6.650 1.00 94.75 81 GLU A N 1
ATOM 627 C CA . GLU A 1 81 ? 14.189 -1.937 -5.363 1.00 94.75 81 GLU A CA 1
ATOM 628 C C . GLU A 1 81 ? 14.113 -0.474 -4.898 1.00 94.75 81 GLU A C 1
ATOM 630 O O . GLU A 1 81 ? 13.752 -0.207 -3.746 1.00 94.75 81 GLU A O 1
ATOM 635 N N . ASN A 1 82 ? 14.431 0.487 -5.771 1.00 94.81 82 ASN A N 1
ATOM 636 C CA . ASN A 1 82 ? 14.380 1.910 -5.419 1.00 94.81 82 ASN A CA 1
ATOM 637 C C . ASN A 1 82 ? 12.945 2.366 -5.147 1.00 94.81 82 ASN A C 1
ATOM 639 O O . ASN A 1 82 ? 12.694 3.109 -4.192 1.00 94.81 82 ASN A O 1
ATOM 643 N N . THR A 1 83 ? 12.001 1.873 -5.942 1.00 94.88 83 THR A N 1
ATOM 644 C CA . THR A 1 83 ? 10.571 2.115 -5.772 1.00 94.88 83 THR A CA 1
ATOM 645 C C . THR A 1 83 ? 10.074 1.558 -4.439 1.00 94.88 83 THR A C 1
ATOM 647 O O . THR A 1 83 ? 9.449 2.288 -3.665 1.00 94.88 83 THR A O 1
ATOM 650 N N . PHE A 1 84 ? 10.432 0.319 -4.095 1.00 95.94 84 PHE A N 1
ATOM 651 C CA . PHE A 1 84 ? 10.109 -0.273 -2.798 1.00 95.94 84 PHE A CA 1
ATOM 652 C C . PHE A 1 84 ? 10.696 0.527 -1.631 1.00 95.94 84 PHE A C 1
ATOM 654 O O . PHE A 1 84 ? 9.969 0.880 -0.700 1.00 95.94 84 PHE A O 1
ATOM 661 N N . LYS A 1 85 ? 11.987 0.883 -1.694 1.00 96.25 85 LYS A N 1
ATOM 662 C CA . LYS A 1 85 ? 12.641 1.725 -0.674 1.00 96.25 85 LYS A CA 1
ATOM 663 C C . LYS A 1 85 ? 11.923 3.063 -0.506 1.00 96.25 85 LYS A C 1
ATOM 665 O O . LYS A 1 85 ? 11.736 3.519 0.620 1.00 96.25 85 LYS A O 1
ATOM 670 N N . SER A 1 86 ? 11.487 3.678 -1.606 1.00 95.81 86 SER A N 1
ATOM 671 C CA . SER A 1 86 ? 10.724 4.926 -1.571 1.00 95.81 86 SER A CA 1
ATOM 672 C C . SER A 1 86 ? 9.404 4.765 -0.809 1.00 95.81 86 SER A C 1
ATOM 674 O O . SER A 1 86 ? 9.121 5.580 0.070 1.00 95.81 86 SER A O 1
ATOM 676 N N . VAL A 1 87 ? 8.644 3.695 -1.066 1.00 96.31 87 VAL A N 1
ATOM 677 C CA . VAL A 1 87 ? 7.397 3.399 -0.339 1.00 96.31 87 VAL A CA 1
ATOM 678 C C . VAL A 1 87 ? 7.666 3.123 1.144 1.00 96.31 87 VAL A C 1
ATOM 680 O O . VAL A 1 87 ? 6.988 3.684 2.009 1.00 96.31 87 VAL A O 1
ATOM 683 N N . VAL A 1 88 ? 8.685 2.317 1.458 1.00 97.50 88 VAL A N 1
ATOM 684 C CA . VAL A 1 88 ? 9.094 2.014 2.841 1.00 97.50 88 VAL A CA 1
ATOM 685 C C . VAL A 1 88 ? 9.445 3.290 3.610 1.00 97.50 88 VAL A C 1
ATOM 687 O O . VAL A 1 88 ? 8.971 3.468 4.731 1.00 97.50 88 VAL A O 1
ATOM 690 N N . ASN A 1 89 ? 10.188 4.219 3.004 1.00 97.44 89 ASN A N 1
ATOM 691 C CA . ASN A 1 89 ? 10.525 5.497 3.635 1.00 97.44 89 ASN A CA 1
ATOM 692 C C . ASN A 1 89 ? 9.270 6.325 3.965 1.00 97.44 89 ASN A C 1
ATOM 694 O O . ASN A 1 89 ? 9.184 6.926 5.037 1.00 97.44 89 ASN A O 1
ATOM 698 N N . ILE A 1 90 ? 8.267 6.340 3.077 1.00 96.88 90 ILE A N 1
ATOM 699 C CA . ILE A 1 90 ? 6.996 7.030 3.345 1.00 96.88 90 ILE A CA 1
ATOM 700 C C . ILE A 1 90 ? 6.280 6.370 4.530 1.00 96.88 90 ILE A C 1
ATOM 702 O O . ILE A 1 90 ? 5.860 7.080 5.446 1.00 96.88 90 ILE A O 1
ATOM 706 N N . LEU A 1 91 ? 6.180 5.035 4.547 1.00 97.50 91 LEU A N 1
ATOM 707 C CA . LEU A 1 91 ? 5.546 4.272 5.630 1.00 97.50 91 LEU A CA 1
ATOM 708 C C . LEU A 1 91 ? 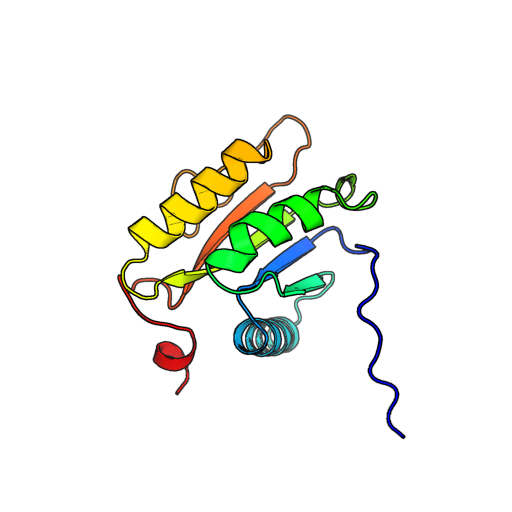6.198 4.545 6.993 1.00 97.50 91 LEU A C 1
ATOM 710 O O . LEU A 1 91 ? 5.489 4.820 7.966 1.00 97.50 91 LEU A O 1
ATOM 714 N N . GLN A 1 92 ? 7.533 4.549 7.049 1.00 97.31 92 GLN A N 1
ATOM 715 C CA . GLN A 1 92 ? 8.295 4.889 8.255 1.00 97.31 92 GLN A CA 1
ATOM 716 C C . GLN A 1 92 ? 7.958 6.301 8.748 1.00 97.31 92 GLN A C 1
ATOM 718 O O . GLN A 1 92 ? 7.634 6.488 9.924 1.00 97.31 92 GLN A O 1
ATOM 723 N N . ASN A 1 93 ? 7.942 7.285 7.844 1.00 96.62 93 ASN A N 1
ATOM 724 C CA . ASN A 1 93 ? 7.634 8.678 8.177 1.00 96.62 93 ASN A CA 1
ATOM 725 C C . ASN A 1 93 ? 6.220 8.858 8.747 1.00 96.62 93 ASN A C 1
ATOM 727 O O . ASN A 1 93 ? 6.001 9.696 9.625 1.00 96.62 93 ASN A O 1
ATOM 731 N N . ILE A 1 94 ? 5.252 8.062 8.284 1.00 95.69 94 ILE A N 1
ATOM 732 C CA . ILE A 1 94 ? 3.870 8.110 8.784 1.00 95.69 94 ILE A CA 1
ATOM 733 C C . ILE A 1 94 ? 3.583 7.122 9.917 1.00 95.69 94 ILE A C 1
ATOM 735 O O . ILE A 1 94 ? 2.440 7.077 10.392 1.00 95.69 94 ILE A O 1
ATOM 739 N N . LYS A 1 95 ? 4.60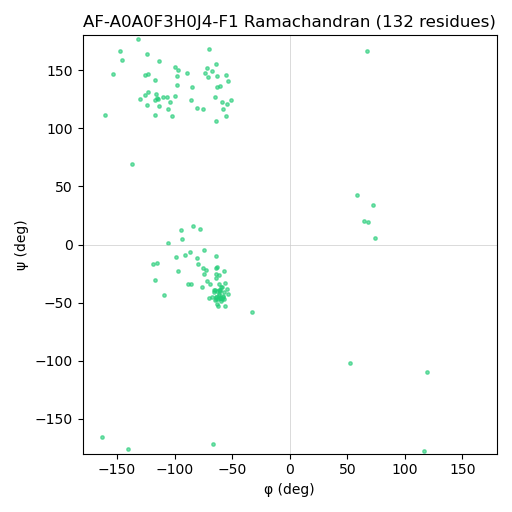9 6.409 10.401 1.00 95.88 95 LYS A N 1
ATOM 740 C CA . LYS A 1 95 ? 4.544 5.421 11.488 1.00 95.88 95 LYS A CA 1
ATOM 741 C C . LYS A 1 95 ? 3.567 4.277 11.200 1.00 95.88 95 LYS A C 1
ATOM 743 O O . LYS A 1 95 ? 2.777 3.909 12.067 1.00 95.88 95 LYS A O 1
ATOM 748 N N . LEU A 1 96 ? 3.582 3.765 9.971 1.00 96.81 96 LEU A N 1
ATOM 749 C CA . LEU A 1 96 ? 2.925 2.504 9.628 1.00 96.81 96 LEU A CA 1
ATOM 750 C C . LEU A 1 96 ? 3.952 1.364 9.580 1.00 96.81 96 LEU A C 1
ATOM 752 O O . LEU A 1 96 ? 5.125 1.623 9.295 1.00 96.81 96 LEU A O 1
ATOM 756 N N . PRO A 1 97 ? 3.531 0.111 9.835 1.00 97.69 97 PRO A N 1
ATOM 757 C CA . PRO A 1 97 ? 4.397 -1.050 9.673 1.00 97.69 97 PRO A CA 1
ATOM 758 C C . PRO A 1 97 ? 5.015 -1.109 8.273 1.00 97.69 97 PRO A C 1
ATOM 760 O O . PRO A 1 97 ? 4.347 -0.834 7.277 1.00 97.69 97 PRO A O 1
ATOM 763 N N . THR A 1 98 ? 6.284 -1.504 8.193 1.00 97.75 98 THR A N 1
ATOM 764 C CA . THR A 1 98 ? 7.012 -1.623 6.925 1.00 97.75 98 THR A CA 1
ATOM 765 C C . THR A 1 98 ? 7.369 -3.078 6.647 1.00 97.75 98 THR A C 1
ATOM 767 O O . THR A 1 98 ? 8.000 -3.704 7.505 1.00 97.75 98 THR A O 1
ATOM 770 N N . PRO A 1 99 ? 7.004 -3.642 5.486 1.00 96.94 99 PRO A N 1
ATOM 771 C CA . PRO A 1 99 ? 7.412 -4.996 5.135 1.00 96.94 99 PRO A CA 1
ATOM 772 C C . PRO A 1 99 ? 8.925 -5.066 4.907 1.00 96.94 99 PRO A C 1
ATOM 774 O O . PRO A 1 99 ? 9.545 -4.098 4.471 1.00 96.94 99 PRO A O 1
ATOM 777 N N . ALA A 1 100 ? 9.528 -6.220 5.201 1.00 95.38 100 ALA A N 1
ATOM 778 C CA . ALA A 1 100 ? 10.970 -6.417 5.035 1.00 95.38 100 ALA A CA 1
ATOM 779 C C . ALA A 1 100 ? 11.383 -6.572 3.562 1.00 95.38 100 ALA A C 1
ATOM 781 O O . ALA A 1 100 ? 12.535 -6.320 3.213 1.00 95.38 100 ALA A O 1
ATOM 782 N N . LYS A 1 101 ? 10.453 -7.022 2.710 1.00 94.06 101 LYS A N 1
ATOM 783 C CA . LYS A 1 101 ? 10.664 -7.293 1.285 1.00 94.06 101 LYS A CA 1
ATOM 784 C C . LYS A 1 101 ? 9.410 -6.957 0.480 1.00 94.06 101 LYS A C 1
ATOM 786 O O . LYS A 1 101 ? 8.303 -6.942 1.020 1.00 94.06 101 LYS A O 1
ATOM 791 N N . VAL A 1 102 ? 9.604 -6.736 -0.818 1.00 92.81 102 VAL A N 1
ATOM 792 C CA . VAL A 1 102 ? 8.521 -6.686 -1.810 1.00 92.81 102 VAL A CA 1
ATOM 793 C C . VAL A 1 102 ? 7.713 -7.989 -1.738 1.00 92.81 102 VAL A C 1
ATOM 795 O O . VAL A 1 102 ? 8.271 -9.053 -1.463 1.00 92.81 102 VAL A O 1
ATOM 798 N N . ASN A 1 103 ? 6.402 -7.907 -1.965 1.00 90.12 103 ASN A N 1
ATOM 799 C CA . ASN A 1 103 ? 5.463 -9.038 -1.965 1.00 90.12 103 ASN A CA 1
ATOM 800 C C . ASN A 1 103 ? 5.312 -9.741 -0.607 1.00 90.12 103 ASN A C 1
ATOM 802 O O . ASN A 1 103 ? 4.852 -10.880 -0.535 1.00 90.12 103 ASN A O 1
ATOM 806 N N . GLN A 1 104 ? 5.674 -9.060 0.480 1.00 94.06 104 GLN A N 1
ATOM 807 C CA . GLN A 1 104 ? 5.496 -9.548 1.840 1.00 94.06 104 GLN A CA 1
ATOM 808 C C . GLN A 1 104 ? 4.543 -8.635 2.614 1.00 94.06 104 GLN A C 1
ATOM 810 O O . GLN A 1 104 ? 4.602 -7.412 2.496 1.00 94.06 104 GLN A O 1
ATOM 815 N N . PHE A 1 105 ? 3.694 -9.238 3.445 1.00 96.81 105 PHE A N 1
ATOM 816 C CA . PHE A 1 105 ? 2.914 -8.524 4.450 1.00 96.81 105 PHE A CA 1
ATOM 817 C C . PHE A 1 105 ? 3.670 -8.423 5.777 1.00 96.81 105 PHE A C 1
ATOM 819 O O . PHE A 1 105 ? 4.411 -9.330 6.164 1.00 96.81 105 PHE A O 1
ATOM 826 N N . THR A 1 106 ? 3.452 -7.331 6.503 1.00 98.12 106 THR A N 1
ATOM 827 C CA . THR A 1 106 ? 3.865 -7.218 7.904 1.00 98.12 106 THR A CA 1
ATOM 828 C C . THR A 1 106 ? 3.023 -8.117 8.813 1.00 98.12 106 THR A C 1
ATOM 830 O O . THR A 1 106 ? 1.994 -8.665 8.419 1.00 98.12 106 THR A O 1
ATOM 833 N N . SER A 1 107 ? 3.458 -8.284 10.060 1.00 95.19 107 SER A N 1
ATOM 834 C CA . SER A 1 107 ? 2.701 -9.007 11.093 1.00 95.19 107 SER A CA 1
ATOM 835 C C . SER A 1 107 ? 2.767 -8.241 12.418 1.00 95.19 107 SER A C 1
ATOM 837 O O . SER A 1 107 ? 3.480 -8.658 13.326 1.00 95.19 1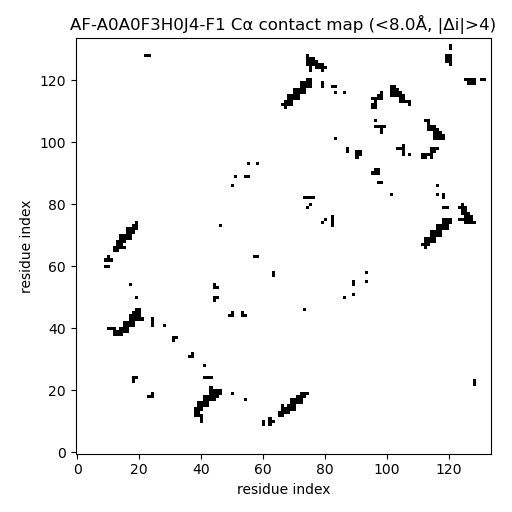07 SER A O 1
ATOM 839 N N . PRO A 1 108 ? 2.122 -7.062 12.506 1.00 92.69 108 PRO A N 1
ATOM 840 C CA . PRO A 1 108 ? 2.138 -6.254 13.719 1.00 92.69 108 PRO A CA 1
ATOM 841 C C . PRO A 1 108 ? 1.298 -6.893 14.834 1.00 92.69 108 PRO A C 1
ATOM 843 O O . PRO A 1 108 ? 0.235 -7.456 14.579 1.00 92.69 108 PRO A O 1
ATOM 846 N N . GLU A 1 109 ? 1.751 -6.752 16.081 1.00 89.94 109 GLU A N 1
ATOM 847 C CA . GLU A 1 109 ? 1.051 -7.250 17.279 1.00 89.94 109 GLU A CA 1
ATOM 848 C C . GLU A 1 109 ? 0.239 -6.155 18.002 1.00 89.94 109 GLU A C 1
ATOM 850 O O . GLU A 1 109 ? -0.578 -6.445 18.872 1.00 89.94 109 GLU A O 1
ATOM 855 N N . ASP A 1 110 ? 0.427 -4.885 17.633 1.00 89.81 110 ASP A N 1
ATOM 856 C CA . ASP A 1 110 ? -0.105 -3.698 18.322 1.00 89.81 110 ASP A CA 1
ATOM 857 C C . ASP A 1 110 ? -1.444 -3.185 17.754 1.00 89.81 110 ASP A C 1
ATOM 859 O O . ASP A 1 110 ? -1.884 -2.075 18.060 1.00 89.81 110 ASP A O 1
ATOM 863 N N . GLY A 1 111 ? -2.103 -3.981 16.908 1.00 86.94 111 GLY A N 1
ATOM 864 C CA . GLY A 1 111 ? -3.376 -3.623 16.277 1.00 86.94 111 GLY A CA 1
ATOM 865 C C . GLY A 1 111 ? -3.265 -2.586 15.153 1.00 86.94 111 GLY A C 1
ATOM 866 O O . GLY A 1 111 ? -4.299 -2.170 14.621 1.00 86.94 111 GLY A O 1
ATOM 867 N N . THR A 1 112 ? -2.049 -2.180 14.762 1.00 94.00 112 THR A N 1
ATOM 868 C CA . THR A 1 112 ? -1.828 -1.435 13.513 1.00 94.00 112 THR A CA 1
ATOM 869 C C . THR A 1 112 ? -2.189 -2.295 12.294 1.00 94.00 112 THR A C 1
ATOM 871 O O . THR A 1 112 ? -2.214 -3.526 12.386 1.00 94.00 112 THR A O 1
ATOM 874 N N . PRO A 1 113 ? -2.531 -1.686 11.141 1.00 97.19 113 PRO A N 1
ATOM 875 C CA . PRO A 1 113 ? -2.888 -2.465 9.963 1.00 97.19 113 PRO A CA 1
ATOM 876 C C . PRO A 1 113 ? -1.712 -3.318 9.482 1.00 97.19 113 PRO A C 1
ATOM 878 O O . PRO A 1 113 ? -0.558 -2.888 9.494 1.00 97.19 113 PRO A O 1
ATOM 881 N N . VAL A 1 114 ? -2.031 -4.507 8.978 1.00 98.19 114 VAL A N 1
ATOM 882 C CA . VAL A 1 114 ? -1.114 -5.312 8.173 1.00 98.19 114 VAL A CA 1
ATOM 883 C C . VAL A 1 114 ? -0.836 -4.549 6.876 1.00 98.19 114 VAL A C 1
ATOM 885 O O . VAL A 1 114 ? -1.770 -4.150 6.182 1.00 98.19 114 VAL A O 1
ATOM 888 N N . VAL A 1 115 ? 0.437 -4.333 6.552 1.00 98.44 115 VAL A N 1
ATOM 889 C CA . VAL A 1 115 ? 0.874 -3.565 5.380 1.00 98.44 115 VAL A CA 1
ATOM 890 C C . VAL A 1 115 ? 1.637 -4.474 4.432 1.00 98.44 115 VAL A C 1
ATOM 892 O O . VAL A 1 115 ? 2.562 -5.168 4.851 1.00 98.44 115 VAL A O 1
ATOM 895 N N . GLY A 1 116 ? 1.258 -4.467 3.159 1.00 98.12 116 GLY A N 1
ATOM 896 C CA . GLY A 1 116 ? 1.990 -5.126 2.079 1.00 98.12 116 GLY A CA 1
ATOM 897 C C . GLY A 1 116 ? 2.352 -4.123 0.995 1.00 98.12 116 GLY A C 1
ATOM 898 O O . GLY A 1 116 ? 1.601 -3.181 0.752 1.00 98.12 116 GLY A O 1
ATOM 899 N N . VAL A 1 117 ? 3.498 -4.324 0.348 1.00 97.00 117 VAL A N 1
ATOM 900 C CA . VAL A 1 117 ? 3.918 -3.528 -0.812 1.00 97.00 117 VAL A CA 1
ATOM 901 C C . VAL A 1 117 ? 4.194 -4.479 -1.967 1.00 97.00 117 VAL A C 1
ATOM 903 O O . VAL A 1 117 ? 5.048 -5.362 -1.858 1.00 97.00 117 VAL A O 1
ATOM 906 N N . TYR A 1 118 ? 3.460 -4.290 -3.054 1.00 95.31 118 TYR A N 1
ATOM 907 C CA . TYR A 1 118 ? 3.634 -4.992 -4.314 1.00 95.31 118 TYR A CA 1
ATOM 908 C C . TYR A 1 118 ? 4.177 -4.003 -5.342 1.00 95.31 118 TYR A C 1
ATOM 910 O O . TYR A 1 118 ? 3.605 -2.929 -5.524 1.00 95.31 118 TYR A O 1
ATOM 918 N N . ILE A 1 119 ? 5.284 -4.357 -5.989 1.00 94.12 119 ILE A N 1
ATOM 919 C CA . ILE A 1 119 ? 5.845 -3.547 -7.065 1.00 94.12 119 ILE A CA 1
ATOM 920 C C . ILE A 1 119 ? 5.556 -4.248 -8.394 1.00 94.12 119 ILE A C 1
ATOM 922 O O . ILE A 1 119 ? 5.986 -5.382 -8.601 1.00 94.12 119 ILE A O 1
ATOM 926 N N . MET A 1 120 ? 4.780 -3.592 -9.253 1.00 91.88 120 MET A N 1
ATOM 927 C CA . MET A 1 120 ? 4.439 -4.055 -10.599 1.00 91.88 120 MET A CA 1
ATOM 928 C C . MET A 1 120 ? 5.661 -3.955 -11.533 1.00 91.88 120 MET A C 1
ATOM 930 O O . MET A 1 120 ? 6.521 -3.107 -11.304 1.00 91.88 120 MET A O 1
ATOM 934 N N . PRO A 1 121 ? 5.770 -4.805 -12.571 1.00 90.44 121 PRO A N 1
ATOM 935 C CA . PRO A 1 121 ? 4.860 -5.900 -12.922 1.00 90.44 121 PRO A CA 1
ATOM 936 C C . PRO A 1 121 ? 5.137 -7.213 -12.155 1.00 90.44 121 PRO A C 1
ATOM 938 O O . PRO A 1 121 ? 4.665 -8.278 -12.551 1.00 90.44 121 PRO A O 1
ATOM 941 N N . GLY A 1 122 ? 5.906 -7.172 -11.059 1.00 83.50 122 GLY A N 1
ATOM 942 C CA . GLY A 1 122 ? 6.173 -8.321 -10.192 1.00 83.50 122 GLY A CA 1
ATOM 943 C C . GLY A 1 122 ? 7.654 -8.680 -10.115 1.00 83.50 122 GLY A C 1
ATOM 944 O O . GLY A 1 122 ? 8.432 -7.972 -9.492 1.00 83.50 122 GLY A O 1
ATOM 945 N N . ASN A 1 123 ? 8.054 -9.808 -10.713 1.00 70.88 123 ASN A N 1
ATOM 946 C CA . ASN A 1 123 ? 9.439 -10.314 -10.655 1.00 70.88 123 ASN A CA 1
ATOM 947 C C . ASN A 1 123 ? 10.411 -9.581 -11.605 1.00 70.88 123 ASN A C 1
ATOM 949 O O . ASN A 1 123 ? 11.497 -10.094 -11.872 1.00 70.88 123 ASN A O 1
ATOM 953 N N . ALA A 1 124 ? 10.012 -8.437 -12.157 1.00 80.38 124 ALA A N 1
ATOM 954 C CA . ALA A 1 124 ? 10.849 -7.623 -13.026 1.00 80.38 124 ALA A CA 1
ATOM 955 C C . ALA A 1 124 ? 11.488 -6.481 -12.230 1.00 80.38 124 ALA A C 1
ATOM 957 O O . ALA A 1 124 ? 10.861 -5.907 -11.341 1.00 80.38 124 ALA A O 1
ATOM 958 N N . ASP A 1 125 ? 12.724 -6.132 -12.585 1.00 87.50 125 ASP A N 1
ATOM 959 C CA . ASP A 1 125 ? 13.432 -5.017 -11.953 1.00 87.50 125 ASP A CA 1
ATOM 960 C C . ASP A 1 125 ? 12.918 -3.652 -12.430 1.00 87.50 125 ASP A C 1
ATOM 962 O O . ASP A 1 125 ? 13.117 -2.666 -11.734 1.00 87.50 125 ASP A O 1
ATOM 966 N N . SER A 1 126 ? 12.242 -3.569 -13.575 1.00 92.06 126 SER A N 1
ATOM 967 C CA . SER A 1 126 ? 11.708 -2.330 -14.151 1.00 92.06 126 SER A CA 1
ATOM 968 C C . SER A 1 126 ? 10.409 -2.604 -14.912 1.00 92.06 126 SER A C 1
ATOM 970 O O . SER A 1 126 ? 10.119 -3.758 -15.240 1.00 92.06 126 SER A O 1
ATOM 972 N N . GLY A 1 127 ? 9.674 -1.544 -15.241 1.00 90.25 127 GLY A N 1
ATOM 973 C CA . GLY A 1 127 ? 8.441 -1.604 -16.023 1.00 90.25 127 GLY A CA 1
ATOM 974 C C . GLY A 1 127 ? 7.202 -1.142 -15.260 1.00 90.25 127 GLY A C 1
ATOM 975 O O . GLY A 1 127 ? 7.279 -0.706 -14.105 1.00 90.25 127 GLY A O 1
ATOM 976 N N . MET A 1 128 ? 6.069 -1.234 -15.944 1.00 91.81 128 MET A N 1
ATOM 977 C CA . MET A 1 128 ? 4.753 -0.755 -15.521 1.00 91.81 128 MET A CA 1
ATOM 978 C C . MET A 1 128 ? 3.687 -1.837 -15.736 1.00 91.81 128 MET A C 1
ATOM 980 O O . MET A 1 128 ? 3.969 -2.925 -16.254 1.00 91.81 128 MET A O 1
ATOM 984 N N . LEU A 1 129 ? 2.448 -1.560 -15.332 1.00 90.44 129 LEU A N 1
ATOM 985 C CA . LEU A 1 129 ? 1.303 -2.435 -15.595 1.00 90.44 129 LEU A CA 1
ATOM 986 C C . LEU A 1 129 ? 1.139 -2.767 -17.084 1.00 90.44 129 LEU A C 1
ATOM 988 O O . LEU A 1 129 ? 0.799 -3.905 -17.425 1.00 90.44 129 LEU A O 1
ATOM 992 N N . GLU A 1 130 ? 1.387 -1.804 -17.965 1.00 88.94 130 GLU A N 1
ATOM 993 C CA . GLU A 1 130 ? 1.262 -1.986 -19.407 1.00 88.94 130 GLU A CA 1
ATOM 994 C C . GLU A 1 130 ? 2.211 -3.067 -19.912 1.00 88.94 130 GLU A C 1
ATOM 996 O O . GLU A 1 130 ? 1.765 -3.910 -20.673 1.00 88.94 130 GLU A O 1
ATOM 1001 N N . ASP A 1 131 ? 3.443 -3.151 -19.401 1.00 86.50 131 ASP A N 1
ATOM 1002 C CA . ASP A 1 131 ? 4.408 -4.185 -19.811 1.00 86.50 131 ASP A CA 1
ATOM 1003 C C . ASP A 1 131 ? 3.943 -5.616 -19.470 1.00 86.50 131 ASP A C 1
ATOM 1005 O O . ASP A 1 131 ? 4.451 -6.597 -20.019 1.00 86.50 131 ASP A O 1
ATOM 1009 N N . LEU A 1 132 ? 2.988 -5.761 -18.542 1.00 83.25 132 LEU A N 1
ATOM 1010 C CA . LEU A 1 132 ? 2.369 -7.044 -18.206 1.00 83.25 132 LEU A CA 1
ATOM 1011 C C . LEU A 1 132 ? 1.186 -7.383 -19.122 1.00 83.25 132 LEU A C 1
ATOM 1013 O O . LEU A 1 132 ? 0.909 -8.563 -19.354 1.00 83.25 132 LEU A O 1
ATOM 1017 N N . CYS A 1 133 ? 0.438 -6.372 -19.564 1.00 82.25 133 CYS A N 1
ATOM 1018 C CA . CYS A 1 133 ? -0.911 -6.544 -20.106 1.00 82.25 133 CYS A CA 1
ATOM 1019 C C . CYS A 1 133 ? -1.080 -6.099 -21.567 1.00 82.25 133 CYS A C 1
ATOM 1021 O O . CYS A 1 133 ? -2.089 -6.476 -22.171 1.00 82.25 133 CYS A O 1
ATOM 1023 N N . LEU A 1 134 ? -0.158 -5.305 -22.118 1.00 73.12 134 LEU A N 1
ATOM 1024 C CA . LEU A 1 134 ? -0.245 -4.629 -23.419 1.00 73.12 134 LEU A CA 1
ATOM 1025 C C . LEU A 1 134 ? 1.090 -4.689 -24.180 1.00 73.12 134 LEU A C 1
ATOM 1027 O O . LEU A 1 134 ? 1.020 -4.560 -25.425 1.00 73.12 134 LEU A O 1
#